Protein 9DED (pdb70)

Foldseek 3Di:
DVVVVVVVLVVQQQVCLQVVNLVSNLVSLVVQFAQWEQEQNRTDRGSVSVSVVCVVFVKHFDFWDDWDDDDQKIWTWGWIAGPVFWIWTKIWIWGQDPVGHIYIYIYTDTPGGD

B-factor: mean 25.99, std 10.46, range [11.8, 83.8]

Radius of gyration: 13.29 Å; Cα contacts (8 Å, |Δi|>4): 226; chains: 1; bounding box: 35×29×27 Å

Structure (mmCIF, N/CA/C/O backbone):
data_9DED
#
_entry.id   9DED
#
_cell.length_a   38.556
_cell.length_b   31.558
_cell.length_c   40.794
_cell.angle_alpha   90.000
_cell.angle_beta   101.322
_cell.angle_gamma   90.000
#
_symmetry.space_group_name_H-M   'P 1 21 1'
#
loop_
_entity.id
_entity.type
_entity.pdbx_description
1 polymer 'Design protein n8'
2 water water
#
loop_
_atom_site.group_PDB
_atom_site.id
_atom_site.type_symbol
_atom_site.label_atom_id
_atom_site.label_alt_id
_atom_site.label_comp_id
_atom_site.label_asym_id
_atom_site.label_entity_id
_atom_site.label_seq_id
_atom_site.pdbx_PDB_ins_code
_atom_site.Cartn_x
_atom_site.Cartn_y
_atom_site.Cartn_z
_atom_site.occupancy
_atom_site.B_iso_or_equiv
_atom_site.auth_seq_id
_atom_site.auth_comp_id
_atom_site.auth_asym_id
_atom_site.auth_atom_id
_atom_site.pdbx_PDB_model_num
ATOM 1 N N . GLY A 1 3 ? -6.67600 -20.19300 11.22300 1.000 61.87133 0 GLY A N 1
ATOM 2 C CA . GLY A 1 3 ? -5.81300 -19.64800 12.25700 1.000 64.01262 0 GLY A CA 1
ATOM 3 C C . GLY A 1 3 ? -4.62100 -18.89600 11.69600 1.000 62.22888 0 GLY A C 1
ATOM 4 O O . GLY A 1 3 ? -3.47400 -19.20500 12.02400 1.000 56.07179 0 GLY A O 1
ATOM 5 N N . GLU A 1 4 ? -4.90100 -17.90300 10.84400 1.000 56.85252 1 GLU A N 1
ATOM 6 C CA . GLU A 1 4 ? -3.83100 -17.13100 10.21700 1.000 55.75904 1 GLU A CA 1
ATOM 7 C C . GLU A 1 4 ? -3.03100 -16.33400 11.24300 1.000 52.34174 1 GLU A C 1
ATOM 8 O O . GLU A 1 4 ? -1.84900 -16.05000 11.01600 1.000 46.38431 1 GLU A O 1
ATOM 14 N N . GLU A 1 5 ? -3.64400 -15.97100 12.37300 1.000 53.00431 2 GLU A N 1
ATOM 15 C CA . GLU A 1 5 ? -2.92600 -15.19700 13.38200 1.000 52.60951 2 GLU A CA 1
ATOM 16 C C . GLU A 1 5 ? -1.88200 -16.05100 14.09100 1.000 50.09976 2 GLU A C 1
ATOM 17 O O . GLU A 1 5 ? -0.77300 -15.58100 14.37500 1.000 45.83148 2 GLU A O 1
ATOM 23 N N . GLU A 1 6 ? -2.22000 -17.30800 14.38700 1.000 54.34563 3 GLU A N 1
ATOM 24 C CA . GLU A 1 6 ? -1.23900 -18.22000 14.96400 1.000 48.36583 3 GLU A CA 1
ATOM 25 C C . GLU A 1 6 ? -0.07300 -18.45400 14.01200 1.000 45.53275 3 GLU A C 1
ATOM 26 O O . GLU A 1 6 ? 1.08900 -18.44700 14.43300 1.000 38.17643 3 GLU A O 1
ATOM 32 N N . ARG A 1 7 ? -0.36900 -18.64700 12.72300 1.000 44.69222 4 ARG A N 1
ATOM 33 C CA . ARG A 1 7 ? 0.67800 -18.82800 11.72200 1.000 40.75952 4 ARG A CA 1
ATOM 34 C C . ARG A 1 7 ? 1.60200 -17.61500 11.66600 1.000 40.43487 4 ARG A C 1
ATOM 35 O O . ARG A 1 7 ? 2.82600 -17.76000 11.55600 1.000 34.45271 4 ARG A O 1
ATOM 43 N N . PHE A 1 8 ? 1.02900 -16.41100 11.75400 1.000 38.94261 5 PHE A N 1
ATOM 44 C CA . PHE A 1 8 ? 1.82600 -15.18800 11.76600 1.000 37.09303 5 PHE A CA 1
ATOM 45 C C . PHE A 1 8 ? 2.80200 -15.17500 12.93800 1.000 32.12600 5 PHE A C 1
ATOM 46 O O . PHE A 1 8 ? 3.99400 -14.89000 12.76600 1.000 30.69294 5 PHE A O 1
ATOM 54 N N . ARG A 1 9 ? 2.31300 -15.47100 14.14600 1.000 35.95516 6 ARG A N 1
ATOM 55 C CA . ARG A 1 9 ? 3.15000 -15.31200 15.33500 1.000 30.84435 6 ARG A CA 1
ATOM 56 C C . ARG A 1 9 ? 4.25500 -16.35700 15.38800 1.000 30.69400 6 ARG A C 1
ATOM 57 O O . ARG A 1 9 ? 5.38200 -16.05200 15.79400 1.000 30.13052 6 ARG A O 1
ATOM 65 N N . ALA A 1 10 ? 3.94900 -17.59800 15.00000 1.000 30.48273 7 ALA A N 1
ATOM 66 C CA . ALA A 1 10 ? 4.97900 -18.62900 14.97300 1.000 30.29225 7 ALA A CA 1
ATOM 67 C C . ALA A 1 10 ? 6.04200 -18.32400 13.92600 1.000 28.37168 7 ALA A C 1
ATOM 68 O O . ALA A 1 10 ? 7.21400 -18.63800 14.12500 1.000 23.55642 7 ALA A O 1
ATOM 70 N N . TYR A 1 11 ? 5.65700 -17.71900 12.80500 1.000 27.78454 8 TYR A N 1
ATOM 71 C CA A TYR A 1 11 ? 6.68000 -17.35800 11.83600 0.415 29.14470 8 TYR A CA 1
ATOM 72 C CA B TYR A 1 11 ? 6.62300 -17.29600 11.79200 0.585 29.20560 8 TYR A CA 1
ATOM 73 C C . TYR A 1 11 ? 7.52500 -16.18400 12.32100 1.000 28.23894 8 TYR A C 1
ATOM 74 O O . TYR A 1 11 ? 8.72900 -16.15100 12.03600 1.000 27.65848 8 TYR A O 1
ATOM 91 N N . TYR A 1 12 ? 6.95400 -15.24800 13.08300 1.000 24.57481 9 TYR A N 1
ATOM 92 C CA . TYR A 1 12 ? 7.79300 -14.16800 13.60100 1.000 27.17079 9 TYR A CA 1
ATOM 93 C C . TYR A 1 12 ? 8.75000 -14.65800 14.68900 1.000 23.69676 9 TYR A C 1
ATOM 94 O O . TYR A 1 12 ? 9.86800 -14.14000 14.79900 1.000 25.61200 9 TYR A O 1
ATOM 103 N N . GLU A 1 13 ? 8.34600 -15.64700 15.49300 1.000 23.91021 10 GLU A N 1
ATOM 104 C CA . GLU A 1 13 ? 9.28500 -16.23700 16.45000 1.000 25.06565 10 GLU A CA 1
ATOM 105 C C . GLU A 1 13 ? 10.50400 -16.79400 15.73100 1.000 27.54043 10 GLU A C 1
ATOM 106 O O . GLU A 1 13 ? 11.64300 -16.51200 16.11000 1.000 26.06803 10 GLU A O 1
ATOM 112 N N . ARG A 1 14 ? 10.28100 -17.57600 14.66900 1.000 26.57484 11 ARG A N 1
ATOM 113 C CA . ARG A 1 14 ? 11.40600 -18.08400 13.89500 1.000 25.07752 11 ARG A CA 1
ATOM 114 C C . ARG A 1 14 ? 12.20300 -16.94300 13.27500 1.000 20.73555 11 ARG A C 1
ATOM 115 O O . ARG A 1 14 ? 13.44200 -16.96900 13.27200 1.000 19.47360 11 ARG A O 1
ATOM 123 N N . TYR A 1 15 ? 11.50900 -15.92200 12.76600 1.000 22.29482 12 TYR A N 1
ATOM 124 C CA . TYR A 1 15 ? 12.17500 -14.78500 12.13500 1.000 25.84773 12 TYR A CA 1
ATOM 125 C C . TYR A 1 15 ? 13.09000 -14.04100 13.11000 1.000 20.37135 12 TYR A C 1
ATOM 126 O O . TYR A 1 15 ? 14.29200 -13.88900 12.86400 1.000 20.03167 12 TYR A O 1
ATOM 135 N N . PHE A 1 16 ? 12.53700 -13.54200 14.21500 1.000 23.15682 13 PHE A N 1
ATOM 136 C CA . PHE A 1 16 ? 13.36000 -12.69500 15.08200 1.000 21.48583 13 PHE A CA 1
ATOM 137 C C . PHE A 1 16 ? 14.46500 -13.50000 15.76400 1.000 23.65675 13 PHE A C 1
ATOM 138 O O . PHE A 1 16 ? 15.56500 -12.97800 16.00300 1.000 23.19940 13 PHE A O 1
ATOM 146 N N . ALA A 1 17 ? 14.20100 -14.76700 16.07500 1.000 19.68719 14 ALA A N 1
ATOM 147 C CA . ALA A 1 17 ? 15.23800 -15.59700 16.67000 1.000 23.31254 14 ALA A CA 1
ATOM 148 C C . ALA A 1 17 ? 16.38100 -15.83100 15.69400 1.000 21.11721 14 ALA A C 1
ATOM 149 O O . ALA A 1 17 ? 17.54800 -15.85400 16.09100 1.000 22.12557 14 ALA A O 1
ATOM 151 N N . ALA A 1 18 ? 16.06900 -16.01500 14.40700 1.000 22.10142 15 ALA A N 1
ATOM 152 C CA . ALA A 1 18 ? 17.13900 -16.13700 13.42300 1.000 18.50225 15 ALA A CA 1
ATOM 153 C C . ALA A 1 18 ? 17.91600 -14.83500 13.29000 1.000 21.59522 15 ALA A C 1
ATOM 154 O O . ALA A 1 18 ? 19.14200 -14.85000 13.12800 1.000 25.07478 15 ALA A O 1
ATOM 156 N N . LEU A 1 19 ? 17.22300 -13.70000 13.33700 1.000 21.87817 16 LEU A N 1
ATOM 157 C CA . LEU A 1 19 ? 17.92700 -12.42800 13.24900 1.000 23.74494 16 LEU A CA 1
ATOM 158 C C . LEU A 1 19 ? 18.73800 -12.16500 14.51300 1.000 24.09005 16 LEU A C 1
ATOM 159 O O . LEU A 1 19 ? 19.81700 -11.57300 14.44200 1.000 28.01650 16 LEU A O 1
ATOM 164 N N . ALA A 1 20 ? 18.26700 -12.64500 15.66500 1.000 27.40799 17 ALA A N 1
ATOM 165 C CA . ALA A 1 20 ? 19.07700 -12.56000 16.88000 1.000 27.03574 17 ALA A CA 1
ATOM 166 C C . ALA A 1 20 ? 20.35800 -13.37500 16.76000 1.000 28.61609 17 ALA A C 1
ATOM 167 O O . ALA A 1 20 ? 21.37100 -13.03800 17.38900 1.000 28.07003 17 ALA A O 1
ATOM 169 N N . ALA A 1 21 ? 20.33600 -14.46000 15.98100 1.000 25.32425 18 ALA A N 1
ATOM 170 C CA . ALA A 1 21 ? 21.54200 -15.23100 15.71100 1.000 20.48828 18 ALA A CA 1
ATOM 171 C C . ALA A 1 21 ? 22.32400 -14.68600 14.52500 1.000 26.49818 18 ALA A C 1
ATOM 172 O O . ALA A 1 21 ? 23.36100 -15.26000 14.16700 1.000 26.03596 18 ALA A O 1
ATOM 174 N N . ARG A 1 22 ? 21.84900 -13.59800 13.91600 1.000 27.71631 19 ARG A N 1
ATOM 175 C CA . ARG A 1 22 ? 22.40800 -13.06400 12.67100 1.000 26.41924 19 ARG A CA 1
ATOM 176 C C . ARG A 1 22 ? 22.47700 -14.15400 11.60700 1.000 24.75533 19 ARG A C 1
ATOM 177 O O . ARG A 1 22 ? 23.42000 -14.24700 10.81600 1.000 26.40924 19 ARG A O 1
ATOM 185 N N . ASP A 1 23 ? 21.46000 -15.00000 11.60300 1.000 19.81901 20 ASP A N 1
ATOM 186 C CA . ASP A 1 23 ? 21.40500 -16.13800 10.68800 1.000 17.48183 20 ASP A CA 1
ATOM 187 C C . ASP A 1 23 ? 20.58000 -15.70500 9.47700 1.000 17.63180 20 ASP A C 1
ATO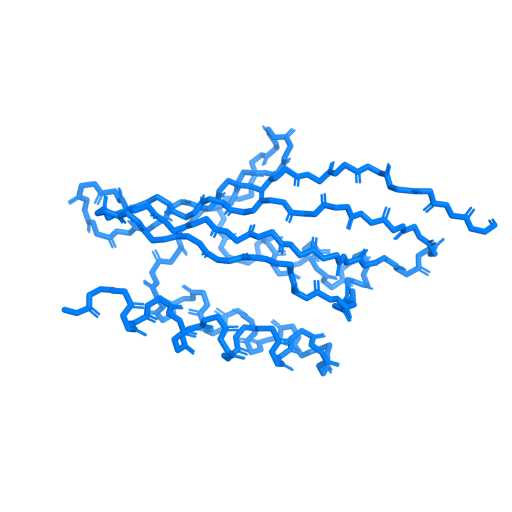M 188 O O . ASP A 1 23 ? 19.37100 -15.91900 9.41900 1.000 22.23629 20 ASP A O 1
ATOM 193 N N . TYR A 1 24 ? 21.24300 -15.10100 8.49000 1.000 19.58183 21 TYR A N 1
ATOM 194 C CA . TYR A 1 24 ? 20.49300 -14.49900 7.39100 1.000 20.52783 21 TYR A CA 1
ATOM 195 C C . TYR A 1 24 ? 19.92700 -15.55000 6.44100 1.000 18.89963 21 TYR A C 1
ATOM 196 O O . TYR A 1 24 ? 18.85200 -15.33700 5.86400 1.000 18.11893 21 TYR A O 1
ATOM 205 N N . GLU A 1 25 ? 20.59400 -16.70000 6.29200 1.000 18.20889 22 GLU A N 1
ATOM 206 C CA . GLU A 1 25 ? 20.05600 -17.74700 5.41200 1.000 21.82727 22 GLU A CA 1
ATOM 207 C C . GLU A 1 25 ? 18.74700 -18.32600 5.93900 1.000 20.99950 22 GLU A C 1
ATOM 208 O O . GLU A 1 25 ? 17.85500 -18.67400 5.15100 1.000 20.19137 22 GLU A O 1
ATOM 214 N N . THR A 1 26 ? 18.62400 -18.49800 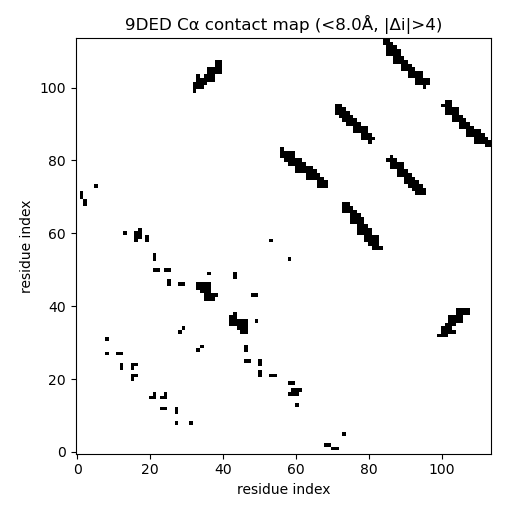7.25800 1.000 19.08651 23 THR A N 1
ATOM 215 C CA . THR A 1 26 ? 17.36300 -19.01400 7.78800 1.000 19.28665 23 THR A CA 1
ATOM 216 C C . THR A 1 26 ? 16.23800 -18.00900 7.57200 1.000 21.64836 23 THR A C 1
ATOM 217 O O . THR A 1 26 ? 15.10900 -18.39500 7.24600 1.000 17.70165 23 THR A O 1
ATOM 221 N N . LEU A 1 27 ? 16.53200 -16.71000 7.71900 1.000 21.52097 24 LEU A N 1
ATOM 222 C CA . LEU A 1 27 ? 15.56200 -15.69300 7.32700 1.000 19.48823 24 LEU A CA 1
ATOM 223 C C . LEU A 1 27 ? 15.06000 -15.92900 5.91000 1.000 18.70689 24 LEU A C 1
ATOM 224 O O . LEU A 1 27 ? 13.85700 -15.85100 5.65000 1.000 19.37229 24 LEU A O 1
ATOM 229 N N . LEU A 1 28 ? 15.97500 -16.23100 4.97900 1.000 15.65129 25 LEU A N 1
ATOM 230 C CA . LEU A 1 28 ? 15.57000 -16.50100 3.60000 1.000 15.24735 25 LEU A CA 1
ATOM 231 C C . LEU A 1 28 ? 14.62500 -17.69500 3.52000 1.000 17.38566 25 LEU A C 1
ATOM 232 O O . LEU A 1 28 ? 13.56700 -17.61800 2.88500 1.000 15.57163 25 LEU A O 1
ATOM 237 N N . GLU A 1 29 ? 14.97100 -18.80900 4.16700 1.000 19.02162 26 GLU A N 1
ATOM 238 C CA . GLU A 1 29 ? 14.09400 -19.97300 4.06000 1.000 16.29497 26 GLU A CA 1
ATOM 239 C C . GLU A 1 29 ? 12.70600 -19.67700 4.61700 1.000 17.80162 26 GLU A C 1
ATOM 240 O O . GLU A 1 29 ? 11.70000 -20.15900 4.09000 1.000 15.21684 26 GLU A O 1
ATOM 246 N N . ILE A 1 30 ? 12.64100 -18.90500 5.70200 1.000 18.43744 27 ILE A N 1
ATOM 247 C CA . ILE A 1 30 ? 11.37000 -18.59100 6.34700 1.000 18.90177 27 ILE A CA 1
ATOM 248 C C . ILE A 1 30 ? 10.50800 -17.71700 5.44100 1.000 20.06828 27 ILE A C 1
ATOM 249 O O . ILE A 1 30 ? 9.30100 -17.94300 5.29000 1.000 21.11423 27 ILE A O 1
ATOM 254 N N . LEU A 1 31 ? 11.11000 -16.68100 4.84900 1.000 19.48469 28 LEU A N 1
ATOM 255 C CA . LEU A 1 31 ? 10.38800 -15.84900 3.89400 1.000 16.25215 28 LEU A CA 1
ATOM 256 C C . LEU A 1 31 ? 9.83700 -16.68600 2.74800 1.000 18.36521 28 LEU A C 1
ATOM 257 O O . LEU A 1 31 ? 8.67600 -16.53100 2.35500 1.000 17.36178 28 LEU A O 1
ATOM 262 N N . ARG A 1 32 ? 10.66900 -17.57100 2.19300 1.000 18.71454 29 ARG A N 1
ATOM 263 C CA . ARG A 1 32 ? 10.23300 -18.41000 1.08000 1.000 19.42069 29 ARG A CA 1
ATOM 264 C C . ARG A 1 32 ? 9.10200 -19.34000 1.49600 1.000 25.35265 29 ARG A C 1
ATOM 265 O O . ARG A 1 32 ? 8.13400 -19.53100 0.74900 1.000 21.58375 29 ARG A O 1
ATOM 273 N N . GLU A 1 33 ? 9.22700 -19.96000 2.67000 1.000 19.82485 30 GLU A N 1
ATOM 274 C CA . GLU A 1 33 ? 8.21800 -20.91700 3.11600 1.000 23.64958 30 GLU A CA 1
ATOM 275 C C . GLU A 1 33 ? 6.88300 -20.22600 3.37800 1.000 23.31690 30 GLU A C 1
ATOM 276 O O . GLU A 1 33 ? 5.81400 -20.75500 3.03600 1.000 20.70575 30 GLU A O 1
ATOM 282 N N . PHE A 1 34 ? 6.92400 -19.02300 3.95700 1.000 20.59509 31 PHE A N 1
ATOM 283 C CA . PHE A 1 34 ? 5.69700 -18.29700 4.24800 1.000 21.75279 31 PHE A CA 1
ATOM 284 C C . PHE A 1 34 ? 5.05300 -17.70200 2.99700 1.000 20.23689 31 PHE A C 1
ATOM 285 O O . PHE A 1 34 ? 3.84400 -17.45200 2.99700 1.000 25.20737 31 PHE A O 1
ATOM 293 N N . GLY A 1 35 ? 5.81900 -17.46600 1.94300 1.000 20.79947 32 GLY A N 1
ATOM 294 C CA . GLY A 1 35 ? 5.26900 -16.96700 0.69900 1.000 21.14228 32 GLY A CA 1
ATOM 295 C C . GLY A 1 35 ? 5.47200 -15.48600 0.45300 1.000 22.06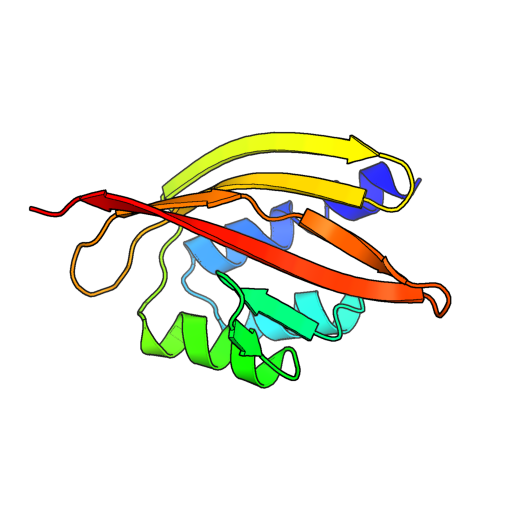573 32 GLY A C 1
ATOM 296 O O . GLY A 1 35 ? 4.72800 -14.89900 -0.34500 1.000 21.66778 32 GLY A O 1
ATOM 297 N N . VAL A 1 36 ? 6.45900 -14.87400 1.09000 1.000 19.34365 33 VAL A N 1
ATOM 298 C CA . VAL A 1 36 ? 6.72400 -13.45400 0.86800 1.000 18.46402 33 VAL A CA 1
ATOM 299 C C . VAL A 1 36 ? 7.45000 -13.33000 -0.46200 1.000 21.83318 33 VAL A C 1
ATOM 300 O O . VAL A 1 36 ? 8.53200 -13.89400 -0.64300 1.000 23.52635 33 VAL A O 1
ATOM 304 N N . ALA A 1 37 ? 6.82900 -12.64000 -1.41400 1.000 18.05054 34 ALA A N 1
ATOM 305 C CA . ALA A 1 37 ? 7.39600 -12.52600 -2.74300 1.000 25.39389 34 ALA A CA 1
ATOM 306 C C . ALA A 1 37 ? 8.18500 -11.24400 -2.96300 1.000 25.07336 34 ALA A C 1
ATOM 307 O O . ALA A 1 37 ? 9.01000 -11.20900 -3.87800 1.000 21.12445 34 ALA A O 1
ATOM 309 N N . LYS A 1 38 ? 7.96900 -10.21000 -2.14400 1.000 21.15735 35 LYS A N 1
ATOM 310 C CA . LYS A 1 38 ? 8.48600 -8.87300 -2.43100 1.000 23.75295 35 LYS A CA 1
ATOM 311 C C . LYS A 1 38 ? 8.59600 -8.06700 -1.13300 1.000 20.64693 35 LYS A C 1
ATOM 312 O O . LYS A 1 38 ? 7.79000 -8.23800 -0.21700 1.000 23.01493 35 LYS A O 1
ATOM 318 N N . LEU A 1 39 ? 9.60600 -7.18800 -1.06400 1.000 18.69577 36 LEU A N 1
ATOM 319 C CA . LEU A 1 39 ? 9.78800 -6.25400 0.05000 1.000 16.60125 36 LEU A CA 1
ATOM 320 C C . LEU A 1 39 ? 9.91200 -4.84400 -0.51300 1.000 20.04230 36 LEU A C 1
ATOM 321 O O . LEU A 1 39 ? 10.61900 -4.63100 -1.50200 1.000 19.88082 36 LEU A O 1
ATOM 326 N N . VAL A 1 40 ? 9.20100 -3.89400 0.09900 1.000 16.77393 37 VAL A N 1
ATOM 327 C CA . VAL A 1 40 ? 9.31000 -2.46800 -0.22500 1.000 14.69191 37 VAL A CA 1
ATOM 328 C C . VAL A 1 40 ? 9.74400 -1.76900 1.06700 1.000 18.50069 37 VAL A C 1
ATOM 329 O O . VAL A 1 40 ? 8.98500 -1.75100 2.04300 1.000 16.07784 37 VAL A O 1
ATOM 333 N N . LEU A 1 41 ? 10.96400 -1.20700 1.08100 1.000 13.78114 38 LEU A N 1
ATOM 334 C CA . LEU A 1 41 ? 11.58500 -0.66100 2.29800 1.000 14.02097 38 LEU A CA 1
ATOM 335 C C . LEU A 1 41 ? 11.78400 0.84200 2.12300 1.000 17.71559 38 LEU A C 1
ATOM 336 O O . LEU A 1 41 ? 12.61200 1.26800 1.31200 1.000 17.95603 38 LEU A O 1
ATOM 341 N N . ASN A 1 42 ? 11.04200 1.64300 2.88900 1.000 16.25433 39 ASN A N 1
ATOM 342 C CA . ASN A 1 42 ? 11.04500 3.09500 2.70500 1.000 17.86679 39 ASN A CA 1
ATOM 343 C C . ASN A 1 42 ? 10.80800 3.45800 1.23900 1.000 18.36831 39 ASN A C 1
ATOM 344 O O . ASN A 1 42 ? 11.41800 4.38600 0.70100 1.000 17.95478 39 ASN A O 1
ATOM 349 N N . GLY A 1 43 ? 9.93300 2.69300 0.57600 1.000 17.46698 40 GLY A N 1
ATOM 350 C CA . GLY A 1 43 ? 9.58200 2.94100 -0.80800 1.000 18.55042 40 GLY A CA 1
ATOM 351 C C . GLY A 1 43 ? 10.49300 2.33600 -1.85400 1.000 18.46582 40 GLY A C 1
ATOM 352 O O . GLY A 1 43 ? 10.16500 2.41600 -3.05200 1.000 21.59922 40 GLY A O 1
ATOM 353 N N . ARG A 1 44 ? 11.61500 1.73500 -1.45500 1.000 19.85168 41 ARG A N 1
ATOM 354 C CA . ARG A 1 44 ? 12.54400 1.11000 -2.38400 1.000 22.22139 41 ARG A CA 1
ATOM 355 C C . ARG A 1 44 ? 12.14400 -0.34100 -2.63900 1.000 22.42011 41 ARG A C 1
ATOM 356 O O . ARG A 1 44 ? 11.83800 -1.08800 -1.70600 1.000 18.26631 41 ARG A O 1
ATOM 364 N N . GLU A 1 45 ? 12.18700 -0.75100 -3.90400 1.000 20.94464 42 GLU A N 1
ATOM 365 C CA . GLU A 1 45 ? 11.77300 -2.10700 -4.26800 1.000 19.67857 42 GLU A CA 1
ATOM 366 C C . GLU A 1 45 ? 12.90100 -3.12200 -4.09200 1.000 22.20006 42 GLU A C 1
ATOM 367 O O . GLU A 1 45 ? 14.03200 -2.91200 -4.55200 1.000 21.55862 42 GLU A O 1
ATOM 373 N N . PHE A 1 46 ? 12.58000 -4.23800 -3.42700 1.000 18.65827 43 PHE A N 1
ATOM 374 C CA . PHE A 1 46 ? 13.45300 -5.40400 -3.32700 1.000 20.36248 43 PHE A CA 1
ATOM 375 C C . PHE A 1 46 ? 12.68500 -6.55400 -3.97600 1.000 23.76715 43 PHE A C 1
ATOM 376 O O . PHE A 1 46 ? 11.68700 -7.03400 -3.42700 1.000 24.63205 43 PHE A O 1
ATOM 384 N N . ALA A 1 47 ? 13.13100 -6.96100 -5.16500 1.000 20.14728 44 ALA A N 1
ATOM 385 C CA . ALA A 1 47 ? 12.26300 -7.69200 -6.08400 1.000 22.27856 44 ALA A CA 1
ATOM 386 C C . ALA A 1 47 ? 11.89100 -9.08500 -5.59200 1.000 22.26985 44 ALA A C 1
ATOM 387 O O . ALA A 1 47 ? 10.89100 -9.63300 -6.06700 1.000 23.41518 44 ALA A O 1
ATOM 389 N N . SER A 1 48 ? 12.67000 -9.67400 -4.68700 1.000 19.78465 45 SER A N 1
ATOM 390 C CA . SER A 1 48 ? 12.37400 -11.00100 -4.16000 1.000 20.72087 45 SER A CA 1
ATOM 391 C C . SER A 1 48 ? 13.03100 -11.12700 -2.79500 1.000 20.67943 45 SER A C 1
ATOM 392 O O . SER A 1 48 ? 13.77600 -10.23600 -2.37200 1.000 15.30520 45 SER A O 1
ATOM 395 N N . PRO A 1 49 ? 12.76700 -12.21900 -2.07500 1.000 20.57537 46 PRO A N 1
ATOM 396 C CA . PRO A 1 49 ? 13.48800 -12.46100 -0.81500 1.000 17.25652 46 PRO A CA 1
ATOM 397 C C . PRO A 1 49 ? 15.00500 -12.43000 -0.92800 1.000 19.07525 46 PRO A C 1
ATOM 398 O O . PRO A 1 49 ? 15.66700 -12.08500 0.06000 1.000 19.58955 46 PRO A O 1
ATOM 402 N N . GLU A 1 50 ? 15.58300 -12.80900 -2.07200 1.000 16.57590 47 GLU A N 1
ATOM 403 C CA . GLU A 1 50 ? 17.03300 -12.73200 -2.23100 1.000 15.46397 47 GLU A CA 1
ATOM 404 C C . GLU A 1 50 ? 17.54000 -11.33500 -1.92400 1.000 17.17433 47 GLU A C 1
ATOM 405 O O . GLU A 1 50 ? 18.55100 -11.16000 -1.23300 1.000 18.23482 47 GLU A O 1
ATOM 411 N N . GLU A 1 51 ? 16.88200 -10.32700 -2.49800 1.000 19.06414 48 GLU A N 1
ATOM 412 C CA . GLU A 1 51 ? 17.37500 -8.96600 -2.35500 1.000 16.71657 48 GLU A CA 1
ATOM 413 C C . GLU A 1 51 ? 17.17900 -8.47200 -0.92800 1.000 16.95624 48 GLU A C 1
ATOM 414 O O . GLU A 1 51 ? 18.03000 -7.74900 -0.39100 1.000 18.81494 48 GLU A O 1
ATOM 420 N N . ALA A 1 52 ? 16.07700 -8.88500 -0.28800 1.000 16.38267 49 ALA A N 1
ATOM 421 C CA . ALA A 1 52 ? 15.81200 -8.51200 1.09800 1.000 16.09735 49 ALA A CA 1
ATOM 422 C C . ALA A 1 52 ? 16.89900 -9.03300 2.03600 1.000 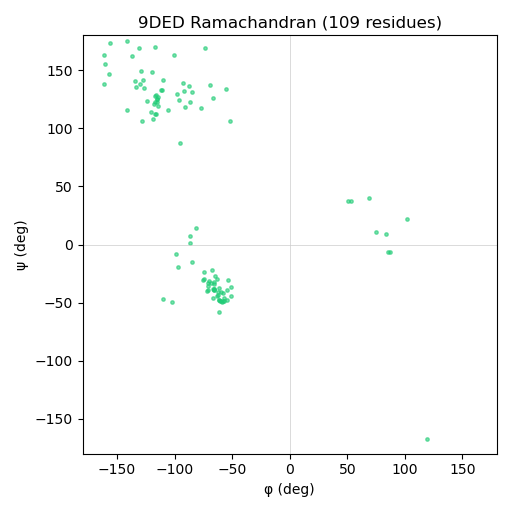16.56195 49 ALA A C 1
ATOM 423 O O . ALA A 1 52 ? 17.41400 -8.29800 2.88900 1.000 15.20916 49 ALA A O 1
ATOM 425 N N . VAL A 1 53 ? 17.25500 -10.31100 1.89700 1.000 16.44588 50 VAL A N 1
ATOM 426 C CA . VAL A 1 53 ? 18.26800 -10.90600 2.76000 1.000 14.17312 50 VAL A CA 1
ATOM 427 C C . VAL A 1 53 ? 19.67500 -10.45100 2.37000 1.000 15.87408 50 VAL A C 1
ATOM 428 O O . VAL A 1 53 ? 20.55300 -10.31800 3.24000 1.000 15.74571 50 VAL A O 1
ATOM 432 N N . GLN A 1 54 ? 19.91200 -10.16900 1.08100 1.000 15.02750 51 GLN A N 1
ATOM 433 C CA . GLN A 1 54 ? 21.16600 -9.51600 0.71700 1.000 15.86970 51 GLN A CA 1
ATOM 434 C C . GLN A 1 54 ? 21.30300 -8.18000 1.44800 1.000 18.46720 51 GLN A C 1
ATOM 435 O O . GLN A 1 54 ? 22.38900 -7.83300 1.92500 1.000 16.89021 51 GLN A O 1
ATOM 441 N N . TRP A 1 55 ? 20.20200 -7.42200 1.53800 1.000 17.49208 52 TRP A N 1
ATOM 442 C CA . TRP A 1 55 ? 20.18900 -6.16600 2.29500 1.000 16.56667 52 TRP A CA 1
ATOM 443 C C . TRP A 1 55 ? 20.55800 -6.39800 3.75500 1.000 17.99467 52 TRP A C 1
ATOM 444 O O . TRP A 1 55 ? 21.41900 -5.70700 4.30900 1.000 17.25441 52 TRP A O 1
ATOM 455 N N . ALA A 1 56 ? 19.90900 -7.37400 4.39800 1.000 18.75552 53 ALA A N 1
ATOM 456 C CA . ALA A 1 56 ? 20.21300 -7.66900 5.79800 1.000 15.51553 53 ALA A CA 1
ATOM 457 C C . ALA A 1 56 ? 21.69000 -8.00600 6.00100 1.000 19.89250 53 ALA A C 1
ATOM 458 O O . ALA A 1 56 ? 22.34200 -7.49200 6.92100 1.000 19.23228 53 ALA A O 1
ATOM 460 N N . ARG A 1 57 ? 22.23000 -8.90000 5.17500 1.000 19.02023 54 ARG A N 1
ATOM 461 C CA . ARG A 1 57 ? 23.64500 -9.24600 5.28100 1.000 17.81147 54 ARG A CA 1
ATOM 462 C C . ARG A 1 57 ? 24.54000 -8.02700 5.04200 1.000 15.18521 54 ARG A C 1
ATOM 463 O O . ARG A 1 57 ? 25.47000 -7.76000 5.81900 1.000 18.42454 54 ARG A O 1
ATOM 471 N N . ASP A 1 58 ? 24.27200 -7.27400 3.97300 1.000 17.49619 55 ASP A N 1
ATOM 472 C CA . ASP A 1 58 ? 25.15400 -6.17400 3.58900 1.000 19.51633 55 ASP A CA 1
ATOM 473 C C . ASP A 1 58 ? 25.15800 -5.06500 4.62900 1.000 18.31157 55 ASP A C 1
ATOM 474 O O . ASP A 1 58 ? 26.18900 -4.40800 4.82100 1.000 19.92116 55 ASP A O 1
ATOM 479 N N . THR A 1 59 ? 24.03300 -4.85000 5.31600 1.000 14.71977 56 THR A N 1
ATOM 480 C CA . THR A 1 59 ? 23.98400 -3.82300 6.36400 1.000 16.33142 56 THR A CA 1
ATOM 481 C C . THR A 1 59 ? 24.47500 -4.33700 7.70800 1.000 19.62556 56 THR A C 1
ATOM 482 O O . THR A 1 59 ? 24.72600 -3.53600 8.61200 1.000 18.97256 56 THR A O 1
ATOM 486 N N . GLY A 1 60 ? 24.59200 -5.64500 7.87300 1.000 16.01793 57 GLY A N 1
ATOM 487 C CA . GLY A 1 60 ? 24.89900 -6.18800 9.18200 1.000 17.41090 57 GLY A CA 1
ATOM 488 C C . GLY A 1 60 ? 23.74800 -6.01100 10.14900 1.000 19.73992 57 GLY A C 1
ATOM 489 O O . GLY A 1 60 ? 23.97000 -5.69200 11.32600 1.000 21.14518 57 GLY A O 1
ATOM 490 N N . LEU A 1 61 ? 22.52100 -6.21500 9.67300 1.000 15.59113 58 LEU A N 1
ATOM 491 C CA . LEU A 1 61 ? 21.32100 -6.04700 10.49000 1.000 17.98123 58 LEU A CA 1
ATOM 492 C C . LEU A 1 61 ? 21.36400 -6.88800 11.76800 1.000 24.90719 58 LEU A C 1
ATOM 493 O O . LEU A 1 61 ? 21.69500 -8.07900 11.73100 1.000 22.15809 58 LEU A O 1
ATOM 498 N N . ARG A 1 62 ? 21.00100 -6.25900 12.90000 1.000 20.96879 59 ARG A N 1
ATOM 499 C CA . ARG A 1 62 ? 20.88200 -6.91200 14.20700 1.000 16.53686 59 ARG A CA 1
ATOM 500 C C . ARG A 1 62 ? 19.52400 -6.59500 14.82600 1.000 21.76669 59 ARG A C 1
ATOM 501 O O . ARG A 1 62 ? 18.96400 -5.51800 14.60600 1.000 18.93262 59 ARG A O 1
ATOM 509 N N . PHE A 1 63 ? 19.00300 -7.53400 15.61900 1.000 20.63454 60 PHE A N 1
ATOM 510 C CA . PHE A 1 63 ? 17.71800 -7.39300 16.30400 1.000 17.19753 60 PHE A CA 1
ATOM 511 C C . PHE A 1 63 ? 17.94700 -6.95000 17.74300 1.000 20.49484 60 PHE A C 1
ATOM 512 O O . PHE A 1 63 ? 18.76400 -7.55200 18.45200 1.000 20.99521 60 PHE A O 1
ATOM 520 N N . LEU A 1 64 ? 17.24100 -5.89700 18.17800 1.000 16.90206 61 LEU A N 1
ATOM 521 C CA . LEU A 1 64 ? 17.38400 -5.41100 19.55300 1.000 13.09820 61 LEU A CA 1
ATOM 522 C C . LEU A 1 64 ? 16.16100 -5.67200 20.42000 1.000 18.94350 61 LEU A C 1
ATOM 523 O O . LEU A 1 64 ? 16.29600 -6.10700 21.57200 1.000 21.29125 61 LEU A O 1
ATOM 528 N N . ARG A 1 65 ? 14.96900 -5.37900 19.92500 1.000 14.84497 62 ARG A N 1
ATOM 529 C CA . ARG A 1 65 ? 13.77400 -5.43500 20.76400 1.000 18.32557 62 ARG A CA 1
ATOM 530 C C . ARG A 1 65 ? 12.50700 -5.50700 19.91900 1.000 22.87678 62 ARG A C 1
ATOM 531 O O . ARG A 1 65 ? 12.37200 -4.76400 18.94300 1.000 19.63455 62 ARG A O 1
ATOM 539 N N . LEU A 1 66 ? 11.55600 -6.35700 20.33500 1.000 16.26167 63 LEU A N 1
ATOM 540 C CA . LEU A 1 66 ? 10.19600 -6.36000 19.78200 1.000 19.38202 63 LEU A CA 1
ATOM 541 C C . LEU A 1 66 ? 9.29000 -5.45500 20.62200 1.000 26.61219 63 LEU A C 1
ATOM 542 O O . LEU A 1 66 ? 9.29000 -5.54500 21.85200 1.000 22.08570 63 LEU A O 1
ATOM 547 N N . ILE A 1 67 ? 8.52600 -4.58100 19.96600 1.000 17.09187 64 ILE A N 1
ATOM 548 C CA . ILE A 1 67 ? 7.64700 -3.64100 20.66200 1.000 21.45706 64 ILE A CA 1
ATOM 549 C C . ILE A 1 67 ? 6.18600 -4.08100 20.63200 1.000 25.39875 64 ILE A C 1
ATOM 550 O O . ILE A 1 67 ? 5.50800 -4.06100 21.65800 1.000 25.60091 64 ILE A O 1
ATOM 555 N N . ARG A 1 68 ? 5.65800 -4.43800 19.46000 1.000 22.80064 65 ARG A N 1
ATOM 556 C CA . ARG A 1 68 ? 4.25500 -4.82100 19.40000 1.000 29.29257 65 ARG A CA 1
ATOM 557 C C . ARG A 1 68 ? 3.97800 -5.63200 18.13900 1.000 30.39986 65 ARG A C 1
ATOM 558 O O . ARG A 1 68 ? 4.70100 -5.53300 17.14200 1.000 22.72894 65 ARG A O 1
ATOM 566 N N . GLU A 1 69 ? 2.93200 -6.45300 18.20800 1.000 23.87228 66 GLU A N 1
ATOM 567 C CA . GLU A 1 69 ? 2.40600 -7.17600 17.05600 1.000 27.28374 66 GLU A CA 1
ATOM 568 C C . GLU A 1 69 ? 0.90500 -6.94300 16.99800 1.000 30.68640 66 GLU A C 1
ATOM 569 O O . GLU A 1 69 ? 0.23500 -6.96400 18.03600 1.000 30.81075 66 GLU A O 1
ATOM 575 N N . ARG A 1 70 ? 0.37400 -6.71400 15.79400 1.000 26.96477 67 ARG A N 1
ATOM 576 C CA . ARG A 1 70 ? -1.06400 -6.55300 15.60800 1.000 31.32582 67 ARG A CA 1
ATOM 577 C C . ARG A 1 70 ? -1.51900 -7.38400 14.41700 1.000 34.01293 67 ARG A C 1
ATOM 578 O O . ARG A 1 70 ? -0.86600 -7.38800 13.36900 1.000 27.20601 67 ARG A O 1
ATOM 586 N N . TYR A 1 71 ? -2.63300 -8.09700 14.58600 1.000 34.59443 68 TYR A N 1
ATOM 587 C CA . TYR A 1 71 ? -3.16800 -8.98200 13.55800 1.000 39.80435 68 TYR A CA 1
ATOM 588 C C . TYR A 1 71 ? -4.47100 -8.42300 13.00800 1.000 37.77362 68 TYR A C 1
ATOM 589 O O . TYR A 1 71 ? -5.35200 -8.01700 13.77300 1.000 38.02508 68 TYR A O 1
ATOM 598 N N . GLU A 1 72 ? -4.58300 -8.41000 11.68300 1.000 35.72246 69 GLU A N 1
ATOM 599 C CA . GLU A 1 72 ? -5.84400 -8.18900 10.99400 1.000 38.64844 69 GLU A CA 1
ATOM 600 C C . GLU A 1 72 ? -5.92800 -9.18900 9.85100 1.000 37.75451 69 GLU A C 1
ATOM 601 O O . GLU A 1 72 ? -4.92000 -9.76900 9.43900 1.000 37.37010 69 GLU A O 1
ATOM 607 N N . ASP A 1 73 ? -7.14900 -9.39200 9.35200 1.000 37.18496 70 ASP A N 1
ATOM 608 C CA . ASP A 1 73 ? -7.39500 -10.29500 8.23100 1.000 36.59771 70 ASP A CA 1
ATOM 609 C C . ASP A 1 73 ? -6.46900 -9.95900 7.06900 1.000 24.93966 70 ASP A C 1
ATOM 610 O O . ASP A 1 73 ? -6.65300 -8.93500 6.40000 1.000 34.34288 70 ASP A O 1
ATOM 615 N N . GLY A 1 74 ? -5.45900 -10.80200 6.84500 1.000 31.48778 71 GLY A N 1
ATOM 616 C CA . GLY A 1 74 ? -4.53900 -10.64100 5.73500 1.000 31.90865 71 GLY A CA 1
ATOM 617 C C . GLY A 1 74 ? -3.51900 -9.53300 5.88100 1.000 31.35624 71 GLY A C 1
ATOM 618 O O . GLY A 1 74 ? -2.84000 -9.20600 4.89800 1.000 27.28232 71 GLY A O 1
ATOM 619 N N . VAL A 1 75 ? -3.39200 -8.93600 7.06700 1.000 24.96569 72 VAL A N 1
ATOM 620 C CA . VAL A 1 75 ? -2.46000 -7.83200 7.30200 1.000 23.59861 72 VAL A CA 1
ATOM 621 C C . VAL A 1 75 ? -1.85300 -8.01900 8.69000 1.000 30.57554 72 VAL A C 1
ATOM 622 O O . VAL A 1 75 ? -2.56700 -7.95600 9.69600 1.000 24.82155 72 VAL A O 1
ATOM 626 N N . TYR A 1 76 ? -0.54400 -8.23700 8.75000 1.000 23.95426 73 TYR A N 1
ATOM 627 C CA . TYR A 1 76 ? 0.15800 -8.43900 10.01000 1.000 25.50080 73 TYR A CA 1
ATOM 628 C C . TYR A 1 76 ? 1.16700 -7.31600 10.18900 1.000 25.25591 73 TYR A C 1
ATOM 629 O O . TYR A 1 76 ? 2.04800 -7.13600 9.33800 1.000 21.23428 73 TYR A O 1
ATOM 638 N N . THR A 1 77 ? 1.05300 -6.58500 11.30300 1.000 22.43705 74 THR A N 1
ATOM 639 C CA . THR A 1 77 ? 1.88400 -5.41900 11.59100 1.000 22.17730 74 THR A CA 1
ATOM 640 C C . THR A 1 77 ? 2.76700 -5.69600 12.80900 1.000 27.61781 74 THR A C 1
ATOM 641 O O . THR A 1 77 ? 2.26500 -6.10100 13.86200 1.000 21.62726 74 THR A O 1
ATOM 645 N N . VAL A 1 78 ? 4.08100 -5.49800 12.65700 1.000 21.78396 75 VAL A N 1
ATOM 646 C CA . VAL A 1 78 ? 5.04200 -5.67700 13.74300 1.000 23.26285 75 VAL A CA 1
ATOM 647 C C . VAL A 1 78 ? 5.87100 -4.40700 13.85500 1.000 21.76565 75 VAL A C 1
ATOM 648 O O . VAL A 1 78 ? 6.22600 -3.80200 12.83900 1.000 22.36190 75 VAL A O 1
ATOM 652 N N . GLU A 1 79 ? 6.19000 -4.00400 15.08700 1.000 20.70535 76 GLU A N 1
ATOM 653 C CA . GLU A 1 79 ? 7.10500 -2.89500 15.33600 1.000 21.87134 76 GLU A CA 1
ATOM 654 C C . GLU A 1 79 ? 8.24700 -3.38700 16.21800 1.000 19.55707 76 GLU A C 1
ATOM 655 O O . GLU A 1 79 ? 8.00200 -3.88500 17.31700 1.000 18.09971 76 GLU A O 1
ATOM 661 N N . ASP A 1 80 ? 9.49000 -3.23500 15.74900 1.000 15.99121 77 ASP A N 1
ATOM 662 C CA . ASP A 1 80 ? 10.64800 -3.66800 16.52500 1.000 20.09421 77 ASP A CA 1
ATOM 663 C C . ASP A 1 80 ? 11.77600 -2.65000 16.34900 1.000 18.78822 77 ASP A C 1
ATOM 664 O O . ASP A 1 80 ? 11.63500 -1.65400 15.62600 1.000 19.66204 77 ASP A O 1
ATOM 669 N N . ILE A 1 81 ? 12.86900 -2.85800 17.09100 1.000 16.30079 78 ILE A N 1
ATOM 670 C CA . ILE A 1 81 ? 14.04000 -1.98900 17.07100 1.000 17.21070 78 ILE A CA 1
ATOM 671 C C . ILE A 1 81 ? 15.19600 -2.81400 16.53700 1.000 13.49547 78 ILE A C 1
ATOM 672 O O . ILE A 1 81 ? 15.43800 -3.92400 17.02300 1.000 13.92307 78 I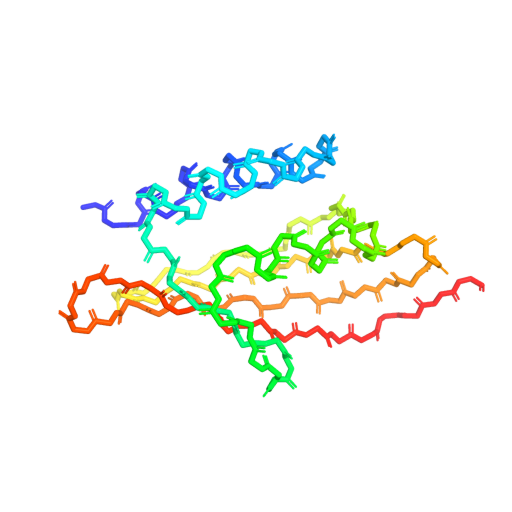LE A O 1
ATOM 677 N N . VAL A 1 82 ? 15.90000 -2.28800 15.52800 1.000 15.76339 79 VAL A N 1
ATOM 678 C CA . VAL A 1 82 ? 17.01600 -2.99400 14.90900 1.000 13.76132 79 VAL A CA 1
ATOM 679 C C . VAL A 1 82 ? 18.21400 -2.05600 14.83100 1.000 17.31660 79 VAL A C 1
ATOM 680 O O . VAL A 1 82 ? 18.10600 -0.84700 15.06200 1.000 17.90455 79 VAL A O 1
ATOM 684 N N . SER A 1 83 ? 19.36800 -2.62900 14.49400 1.000 16.39125 80 SER A N 1
ATOM 685 C CA A SER A 1 83 ? 20.58600 -1.84400 14.34100 0.584 18.28070 80 SER A CA 1
ATOM 686 C CA B SER A 1 83 ? 20.59800 -1.86300 14.35800 0.416 18.39192 80 SER A CA 1
ATOM 687 C C . SER A 1 83 ? 21.35100 -2.32400 13.12000 1.000 21.78500 80 SER A C 1
ATOM 688 O O . SER A 1 83 ? 21.07400 -3.38300 12.55500 1.000 15.15739 80 SER A O 1
ATOM 693 N N . ARG A 1 84 ? 22.32400 -1.51700 12.69500 1.000 21.30930 81 ARG A N 1
ATOM 694 C CA . ARG A 1 84 ? 23.19800 -1.86000 11.58500 1.000 20.96295 81 ARG A CA 1
ATOM 695 C C . ARG A 1 84 ? 24.64400 -1.97700 12.06300 1.000 30.12737 81 ARG A C 1
ATOM 696 O O . 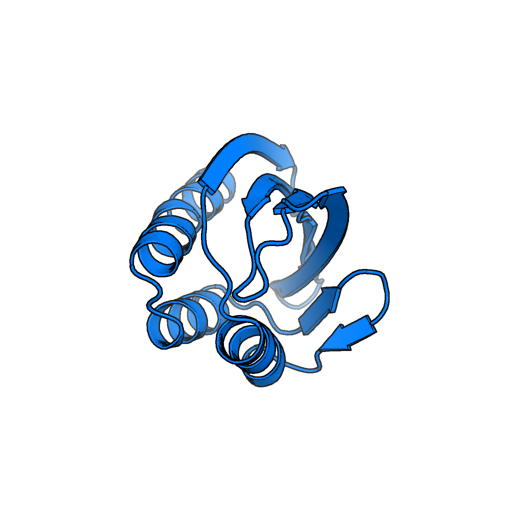ARG A 1 84 ? 24.98400 -1.63300 13.20300 1.000 29.61799 81 ARG A O 1
ATOM 704 N N . ASP A 1 85 ? 25.49900 -2.49100 11.16800 1.000 29.64348 82 ASP A N 1
ATOM 705 C CA . ASP A 1 85 ? 26.92900 -2.59400 11.46700 1.000 32.32207 82 ASP A CA 1
ATOM 706 C C . ASP A 1 85 ? 27.50400 -1.24500 11.87600 1.000 32.50117 82 ASP A C 1
ATOM 707 O O . ASP A 1 85 ? 28.34100 -1.15200 12.78500 1.000 34.06790 82 ASP A O 1
ATOM 712 N N . ASP A 1 86 ? 27.06800 -0.18600 11.21400 1.000 26.16431 83 ASP A N 1
ATOM 713 C CA . ASP A 1 86 ? 27.70800 1.10300 11.39000 1.000 28.92707 83 ASP A CA 1
ATOM 714 C C . ASP A 1 86 ? 27.23900 1.83000 12.64000 1.000 36.03959 83 ASP A C 1
ATOM 715 O O . ASP A 1 86 ? 27.53100 3.02000 12.78600 1.000 33.60325 83 ASP A O 1
ATOM 720 N N . GLY A 1 87 ? 26.55700 1.13000 13.55000 1.000 29.14513 84 GLY A N 1
ATOM 721 C CA . GLY A 1 87 ? 26.10600 1.68800 14.80800 1.000 29.40670 84 GLY A CA 1
ATOM 722 C C . GLY A 1 87 ? 24.79800 2.44600 14.77300 1.000 26.57139 84 GLY A C 1
ATOM 723 O O . GLY A 1 87 ? 24.44800 3.09400 15.76600 1.000 24.04346 84 GLY A O 1
ATOM 724 N N . ARG A 1 88 ? 24.05800 2.40800 13.67200 1.000 21.31446 85 ARG A N 1
ATOM 725 C CA . ARG A 1 88 ? 22.83300 3.18900 13.58300 1.000 20.14446 85 ARG A CA 1
ATOM 726 C C . ARG A 1 88 ? 21.62500 2.36900 14.01100 1.000 22.35383 85 ARG A C 1
ATOM 727 O O . ARG A 1 88 ? 21.51600 1.18100 13.68800 1.000 18.65197 85 ARG A O 1
ATOM 735 N N . TYR A 1 89 ? 20.72700 3.01100 14.75500 1.000 14.67069 86 TYR A N 1
ATOM 736 C CA . TYR A 1 89 ? 19.57200 2.35700 15.35100 1.000 17.67554 86 TYR A CA 1
ATOM 737 C C . TYR A 1 89 ? 18.29800 2.82400 14.65900 1.000 15.66164 86 TYR A C 1
ATOM 738 O O . TYR A 1 89 ? 18.17200 4.00400 14.32700 1.000 16.36945 86 TYR A O 1
ATOM 747 N N . TYR A 1 90 ? 17.34600 1.89900 14.45700 1.000 16.13992 87 TYR A N 1
ATOM 748 C CA . TYR A 1 90 ? 16.11700 2.17600 13.71800 1.000 16.51049 87 TYR A CA 1
ATOM 749 C C . TYR A 1 90 ? 14.89000 1.62800 14.42900 1.000 18.01942 87 TYR A C 1
ATOM 750 O O . TYR A 1 90 ? 14.91300 0.52100 14.98100 1.000 20.31902 87 TYR A O 1
ATOM 759 N N . ARG A 1 91 ? 13.81000 2.40700 14.38500 1.000 18.37898 88 ARG A N 1
ATOM 760 C CA . ARG A 1 91 ? 12.46900 1.91200 14.68100 1.000 12.14378 88 ARG A CA 1
ATOM 761 C C . ARG A 1 91 ? 11.89700 1.33800 13.39000 1.000 20.54851 88 ARG A C 1
ATOM 762 O O . ARG A 1 91 ? 11.79500 2.04800 12.38200 1.000 16.46297 88 ARG A O 1
ATOM 770 N N . HIS A 1 92 ? 11.52200 0.06500 13.42300 1.000 16.08405 89 HIS A N 1
ATOM 771 C CA . HIS A 1 92 ? 11.10600 -0.66600 12.23300 1.000 17.39100 89 HIS A CA 1
ATOM 772 C C . HIS A 1 92 ? 9.64200 -1.06400 12.36300 1.000 22.97759 89 HIS A C 1
ATOM 773 O O . HIS A 1 92 ? 9.26400 -1.75900 13.31300 1.000 17.47953 89 HIS A O 1
ATOM 780 N N . THR A 1 93 ? 8.82300 -0.64200 11.39600 1.000 18.10899 90 THR A N 1
ATOM 781 C CA . THR A 1 93 ? 7.40900 -0.99900 11.34000 1.000 22.11296 90 THR A CA 1
ATOM 782 C C . THR A 1 93 ? 7.20800 -1.79700 10.05700 1.000 20.37495 90 THR A C 1
ATOM 783 O O . THR A 1 93 ? 7.34200 -1.25100 8.95400 1.000 19.88209 90 THR A O 1
ATOM 787 N N . SER A 1 94 ? 6.90200 -3.08300 10.19200 1.000 14.62630 91 SER A N 1
ATOM 788 C CA A SER A 1 94 ? 6.68500 -3.94700 9.04100 0.539 17.53681 91 SER A CA 1
ATOM 789 C CA B SER A 1 94 ? 6.69700 -3.99600 9.06800 0.461 17.61016 91 SER A CA 1
ATOM 790 C C . SER A 1 94 ? 5.21700 -4.32200 8.94700 1.000 17.79800 91 SER A C 1
ATOM 791 O O . SER A 1 94 ? 4.56400 -4.61600 9.95200 1.000 20.43808 91 SER A O 1
ATOM 796 N N . THR A 1 95 ? 4.69000 -4.27400 7.72900 1.000 17.82768 92 THR A N 1
ATOM 797 C CA . THR A 1 95 ? 3.28700 -4.55600 7.44100 1.000 20.65203 92 THR A CA 1
ATOM 798 C C . THR A 1 95 ? 3.27100 -5.59600 6.32300 1.000 19.99206 92 THR A C 1
ATOM 799 O O . THR A 1 95 ? 3.59000 -5.27800 5.17200 1.000 18.46030 92 THR A O 1
ATOM 803 N N . LEU A 1 96 ? 2.94100 -6.83900 6.672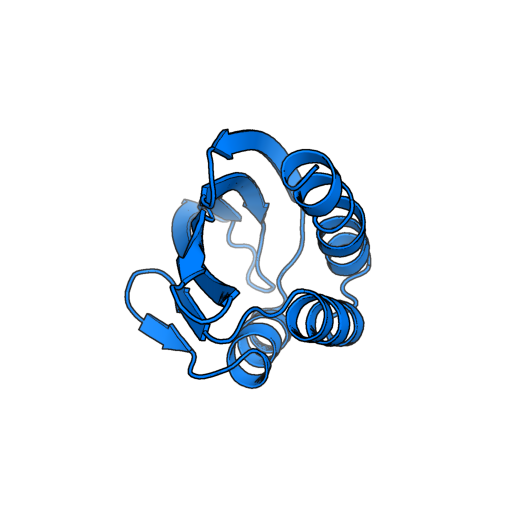00 1.000 17.80247 93 LEU A N 1
ATOM 804 C CA . LEU A 1 96 ? 2.85800 -7.94400 5.71900 1.000 16.61895 93 LEU A CA 1
ATOM 805 C C . LEU A 1 96 ? 1.43800 -8.03000 5.17100 1.000 17.99708 93 LEU A C 1
ATOM 806 O O . LEU A 1 96 ? 0.49600 -8.26800 5.93700 1.000 20.07854 93 LEU A O 1
ATOM 811 N N . ARG A 1 97 ? 1.27700 -7.85900 3.85100 1.000 18.55585 94 ARG A N 1
ATOM 812 C CA . ARG A 1 97 ? -0.04400 -7.82100 3.22700 1.000 17.73543 94 ARG A CA 1
ATOM 813 C C . ARG A 1 97 ? -0.23400 -9.02000 2.30300 1.000 17.29244 94 ARG A C 1
ATOM 814 O O . ARG A 1 97 ? 0.50600 -9.17400 1.32900 1.000 19.57144 94 ARG A O 1
ATOM 822 N N . ARG A 1 98 ?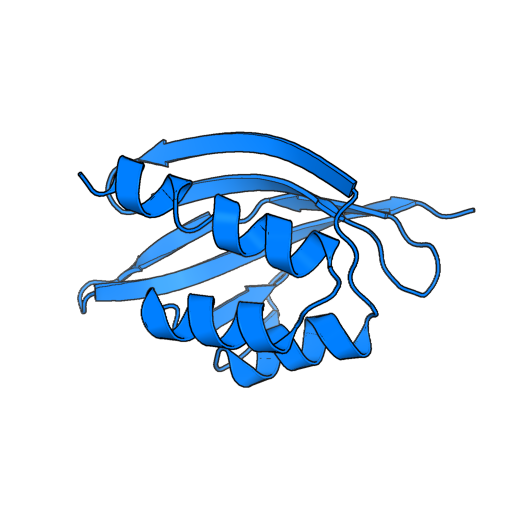 -1.23100 -9.84800 2.60400 1.000 17.32581 95 ARG A N 1
ATOM 823 C CA . ARG A 1 98 ? -1.58400 -10.96200 1.72600 1.000 19.76030 95 ARG A CA 1
ATOM 824 C C . ARG A 1 98 ? -2.19600 -10.44100 0.43600 1.000 18.84556 95 ARG A C 1
ATOM 825 O O . ARG A 1 98 ? -3.00100 -9.50100 0.44400 1.000 22.51128 95 ARG A O 1
ATOM 833 N N . GLN A 1 99 ? -1.79300 -11.03700 -0.67300 1.000 17.89188 96 GLN A N 1
ATOM 834 C CA . GLN A 1 99 ? -2.24400 -10.67500 -2.00800 1.000 19.34279 96 GLN A CA 1
ATOM 835 C C . GLN A 1 99 ? -3.32000 -11.64300 -2.48200 1.000 17.40793 96 GLN A C 1
ATOM 836 O O . GLN A 1 99 ? -3.47600 -12.74100 -1.93200 1.000 18.10005 96 GLN A O 1
ATOM 842 N N . PRO A 1 100 ? -4.08100 -11.27000 -3.52200 1.000 21.20781 97 PRO A N 1
ATOM 843 C CA . PRO A 1 100 ? -5.10800 -12.19000 -4.04500 1.000 21.64712 97 PRO A CA 1
ATOM 844 C C . PRO A 1 100 ? -4.61000 -13.59300 -4.34100 1.000 20.87211 97 PRO A C 1
ATOM 845 O O . PRO A 1 100 ? -5.36200 -14.55100 -4.11400 1.000 22.20974 97 PRO A O 1
ATOM 849 N N . ASP A 1 101 ? -3.38600 -13.74900 -4.84000 1.000 18.89716 98 ASP A N 1
ATOM 850 C CA . ASP A 1 101 ? -2.88000 -15.07600 -5.18600 1.000 18.62357 98 ASP A CA 1
ATOM 851 C C . ASP A 1 101 ? -2.23600 -15.80000 -4.00400 1.000 20.44829 98 ASP A C 1
ATOM 852 O O . ASP A 1 101 ? -1.64000 -16.86600 -4.19300 1.000 19.12210 98 ASP A O 1
ATOM 857 N N . GLY A 1 102 ? -2.32600 -15.24400 -2.80100 1.000 14.68578 99 GLY A N 1
ATOM 858 C CA . GLY A 1 102 ? -1.79700 -15.90800 -1.62900 1.000 16.01539 99 GLY A CA 1
ATOM 859 C C . GLY A 1 102 ? -0.33500 -15.66100 -1.32200 1.000 22.63064 99 GLY A C 1
ATOM 860 O O . GLY A 1 102 ? 0.14200 -16.12600 -0.27000 1.000 18.36186 99 GLY A O 1
ATOM 861 N N . SER A 1 103 ? 0.40500 -14.97200 -2.19500 1.000 19.50551 100 SER A N 1
ATOM 862 C CA . SER A 1 103 ? 1.70400 -14.47000 -1.76500 1.000 20.02595 100 SER A CA 1
ATOM 863 C C . SER A 1 103 ? 1.51900 -13.27800 -0.81900 1.000 18.52548 100 SER A C 1
ATOM 864 O O . SER A 1 103 ? 0.41600 -12.75900 -0.64000 1.000 18.84539 100 SER A O 1
ATOM 867 N N . TYR A 1 104 ? 2.61200 -12.87000 -0.17400 1.000 17.22699 101 TYR A N 1
ATOM 868 C CA . TYR A 1 104 ? 2.63800 -11.69300 0.69300 1.000 16.40290 101 TYR A CA 1
ATOM 869 C C . TYR A 1 104 ? 3.63800 -10.66300 0.16700 1.000 18.11969 101 TYR A C 1
ATOM 870 O O . TYR A 1 104 ? 4.66200 -11.01800 -0.42300 1.000 19.74593 101 TYR A O 1
ATOM 879 N N . VAL A 1 105 ? 3.34300 -9.37700 0.39500 1.000 17.81735 102 VAL A N 1
ATOM 880 C CA . VAL A 1 105 ? 4.28200 -8.28000 0.15800 1.000 19.78086 102 VAL A CA 1
ATOM 881 C C . VAL A 1 105 ? 4.55600 -7.62100 1.50200 1.000 16.28212 102 VAL A C 1
ATOM 882 O O . VAL A 1 105 ? 3.61500 -7.28000 2.22600 1.000 17.92398 102 VAL A O 1
ATOM 886 N N . GLN A 1 106 ? 5.82800 -7.47900 1.85300 1.000 14.86604 103 GLN A N 1
ATOM 887 C CA . GLN A 1 106 ? 6.20800 -6.82200 3.10700 1.000 15.01603 103 GLN A CA 1
ATOM 888 C C . GLN A 1 106 ? 6.53000 -5.35700 2.84300 1.000 17.94128 103 GLN A C 1
ATOM 889 O O . GLN A 1 106 ? 7.40300 -5.05300 2.02600 1.000 17.56811 103 GLN A O 1
ATOM 895 N N . TYR A 1 107 ? 5.85100 -4.45200 3.54800 1.000 14.29808 104 TYR A N 1
ATOM 896 C CA . TYR A 1 107 ? 6.19000 -3.02600 3.52900 1.000 15.00718 104 TYR A CA 1
ATOM 897 C C . TYR A 1 107 ? 6.87700 -2.67200 4.84600 1.000 15.94887 104 TYR A C 1
ATOM 898 O O . TYR A 1 107 ? 6.26000 -2.76800 5.90700 1.000 18.82771 104 TYR A O 1
ATOM 907 N N . SER A 1 108 ? 8.14600 -2.26700 4.77400 1.000 14.23874 105 SER A N 1
ATOM 908 C CA . SER A 1 108 ? 8.92200 -1.89800 5.95900 1.000 11.80233 105 SER A CA 1
ATOM 909 C C . SER A 1 108 ? 9.21100 -0.40600 5.94400 1.000 19.37681 105 SER A C 1
ATOM 910 O O . SER A 1 108 ? 9.66000 0.13000 4.93200 1.000 18.07086 105 SER A O 1
ATOM 913 N N . GLN A 1 109 ? 8.98200 0.24500 7.07900 1.000 17.36036 106 GLN A N 1
ATOM 914 C CA . GLN A 1 109 ? 9.33400 1.64500 7.29200 1.000 14.93245 106 GLN A CA 1
ATOM 915 C C . GLN A 1 109 ? 10.40200 1.66400 8.37700 1.000 18.85696 106 GLN A C 1
ATOM 916 O O . GLN A 1 109 ? 10.21700 1.05300 9.43300 1.000 21.06180 106 GLN A O 1
ATOM 922 N N . LEU A 1 110 ? 11.54600 2.27900 8.08200 1.000 17.80188 107 LEU A N 1
ATOM 923 C CA . LEU A 1 110 ? 12.66600 2.35000 9.01700 1.000 14.30574 107 LEU A CA 1
ATOM 924 C C . LEU A 1 110 ? 12.91900 3.81400 9.33600 1.000 17.60260 107 LEU A C 1
ATOM 925 O O . LEU A 1 110 ? 13.18200 4.60500 8.42300 1.000 19.15799 107 LEU A O 1
ATOM 930 N N . GLU A 1 111 ? 12.81900 4.17600 10.61700 1.000 16.65891 108 GLU A N 1
ATOM 931 C CA . GLU A 1 111 ? 12.96600 5.55900 11.07100 1.000 14.68124 108 GLU A CA 1
ATOM 932 C C . GLU A 1 111 ? 14.20800 5.63500 11.94500 1.000 14.17085 108 GLU A C 1
ATOM 933 O O . GLU A 1 111 ? 14.29500 4.90700 12.93700 1.000 15.70283 108 GLU A O 1
ATOM 939 N N . LEU A 1 112 ? 15.13900 6.53300 11.60200 1.000 17.62931 109 LEU A N 1
ATOM 940 C CA . LEU A 1 112 ? 16.42000 6.60400 12.30200 1.000 21.07864 109 LEU A CA 1
ATOM 941 C C . LEU A 1 112 ? 16.25800 7.04700 13.75300 1.000 20.89539 109 LEU A C 1
ATOM 942 O O . LEU A 1 112 ? 15.69900 8.11000 14.03900 1.000 16.96565 109 LEU A O 1
ATOM 947 N N . LEU A 1 113 ? 16.79800 6.25200 14.67500 1.000 16.69914 110 LEU A N 1
ATOM 948 C CA . LEU A 1 113 ? 16.80500 6.63400 16.08200 1.000 20.87674 110 LEU A CA 1
ATOM 949 C C . LEU A 1 113 ? 18.13000 7.23800 16.52600 1.000 18.67335 110 LEU A C 1
ATOM 950 O O . LEU A 1 113 ? 18.21400 7.74400 17.65200 1.000 25.60931 110 LEU A O 1
ATOM 955 N N . GLY A 1 114 ? 19.15900 7.19900 15.68400 1.000 19.61142 111 GLY A N 1
ATOM 956 C CA . GLY A 1 114 ? 20.42900 7.85900 15.93100 1.000 17.73454 111 GLY A CA 1
ATOM 957 C C . GLY A 1 114 ? 21.58800 6.88000 15.98100 1.000 25.18558 111 GLY A C 1
ATOM 958 O O . GLY A 1 114 ? 21.47400 5.70500 15.60800 1.000 22.11223 111 GLY A O 1
ATOM 959 N N . SER A 1 115 ? 22.72800 7.38600 16.46000 1.000 21.94427 112 SER A N 1
ATOM 960 C CA . SER A 1 115 ? 23.96600 6.61800 16.54300 1.000 25.66950 112 SER A CA 1
ATOM 961 C C . SER A 1 115 ? 24.90800 7.29500 17.53100 1.000 29.52434 112 SER A C 1
ATOM 962 O O . SER A 1 115 ? 24.75000 8.47500 17.85500 1.000 29.02395 112 SER A O 1
ATOM 965 N N . GLY A 1 116 ? 25.91200 6.54200 17.98000 1.000 32.85822 113 GLY A N 1
ATOM 966 C CA . GLY A 1 116 ? 26.89600 7.06200 18.91900 1.000 33.06167 113 GLY A CA 1
ATOM 967 C C . GLY A 1 116 ? 27.94400 7.99700 18.33000 1.000 34.99122 113 GLY A C 1
ATOM 968 O O . GLY A 1 116 ? 28.15900 8.06400 17.11800 1.000 31.59972 113 GLY A O 1
#

Solvent-accessible surface area: 6436 Å² total; per-residue (Å²): 103,31,65,132,94,4,79,49,40,19,109,111,42,67,52,9,1,64,74,103,55,29,96,42,6,36,97,6,24,125,108,9,26,9,48,68,13,24,5,82,66,133,125,24,65,28,4,76,74,12,18,96,42,5,148,84,29,0,11,98,35,74,159,65,64,114,45,137,71,110,116,6,29,7,16,6,23,2,25,4,0,66,98,90,30,78,92,21,83,13,37,15,23,28,108,110,61,145,122,41,29,3,11,26,90,6,101,24,74,91,92,25,66,134

Secondary structure (DSSP, 8-state):
-HHHHHHHHHHHHHHHHHTT-HHHHHHHHHHHTEEEEEETTEEE-SHHHHHHHHHHHT-EEEEEEEEEEETTEEEEEEEEE-TTS-EEEEEEEEEE-TTS-EEEEEEEEEEE--

Sequence (114 aa):
GEEERFRAYYYERYFAALAARDYETLLEILREFGVAKLVLNGREFASPEEAVQWARDTGLRFLRLIRERYEDGVYTVEDIVSSRDDGRYYRHTSSTLRRQPDGSYVQYSQLELLGSG

Nearest PDB structures (foldseek):
  5tgn-assembly1_D  TM=7.159E-01  e=7.156E-04  Sphaerobacter thermophilus DSM 20745
  6d63-assembly6_L  TM=5.697E-01  e=7.515E-05  Pseudomonas sp. ADP
  6d63-assembly4_H  TM=5.768E-01  e=1.805E-04  Pseudomonas sp. ADP
  6bju-assembly1_B  TM=5.807E-01  e=3.376E-04  Pseudomonas sp. EGD-AKN5
  5evh-assembly1_A-2  TM=6.645E-01  e=8.110E-04  Kribbella flavida DSM 17836